Protein AF-A0A2U1WUU7-F1 (afdb_monomer)

Structure (mmCIF, N/CA/C/O backbone):
data_AF-A0A2U1WUU7-F1
#
_entry.id   AF-A0A2U1WUU7-F1
#
loop_
_atom_site.group_PDB
_atom_site.id
_atom_site.type_symbol
_atom_site.label_atom_id
_atom_site.label_alt_id
_atom_site.label_comp_id
_atom_site.label_asym_id
_atom_site.label_entity_id
_atom_site.label_seq_id
_atom_site.pdbx_PDB_ins_code
_atom_site.Cartn_x
_atom_site.Cartn_y
_atom_site.Cartn_z
_atom_site.occupancy
_atom_site.B_iso_or_equiv
_atom_site.auth_seq_id
_atom_site.auth_comp_id
_atom_site.auth_asym_id
_atom_site.auth_atom_id
_atom_site.pdbx_PDB_model_num
ATOM 1 N N . MET A 1 1 ? 0.387 -14.062 -6.208 1.00 68.94 1 MET A N 1
ATOM 2 C CA . MET A 1 1 ? -0.429 -13.096 -5.434 1.00 68.94 1 MET A CA 1
ATOM 3 C C . MET A 1 1 ? -0.196 -13.356 -3.952 1.00 68.94 1 MET A C 1
ATOM 5 O O . MET A 1 1 ? -0.462 -14.461 -3.495 1.00 68.94 1 MET A O 1
ATOM 9 N N . ARG A 1 2 ? 0.381 -12.396 -3.223 1.00 84.75 2 ARG A N 1
ATOM 10 C CA . ARG A 1 2 ? 0.717 -12.530 -1.791 1.00 84.75 2 ARG A CA 1
ATOM 11 C C . ARG A 1 2 ? -0.054 -11.474 -1.009 1.00 84.75 2 ARG A C 1
ATOM 13 O O . ARG A 1 2 ? -0.167 -10.352 -1.482 1.00 84.75 2 ARG A O 1
ATOM 20 N N . THR A 1 3 ? -0.565 -11.795 0.177 1.00 90.88 3 THR A N 1
ATOM 21 C CA . THR A 1 3 ? -1.292 -10.826 1.018 1.00 90.88 3 THR A CA 1
ATOM 22 C C . THR A 1 3 ? -0.695 -10.727 2.413 1.00 90.88 3 THR A C 1
ATOM 24 O O . THR A 1 3 ? -0.211 -11.728 2.945 1.00 90.88 3 THR A O 1
ATOM 27 N N . ARG A 1 4 ? -0.766 -9.549 3.037 1.00 91.75 4 ARG A N 1
ATOM 28 C CA . ARG A 1 4 ? -0.310 -9.324 4.416 1.00 91.75 4 ARG A CA 1
ATOM 29 C C . ARG A 1 4 ? -1.316 -8.468 5.181 1.00 91.75 4 ARG A C 1
ATOM 31 O O . ARG A 1 4 ? -1.811 -7.489 4.640 1.00 91.75 4 ARG A O 1
ATOM 38 N N . ARG A 1 5 ? -1.645 -8.863 6.413 1.00 93.00 5 ARG A N 1
ATOM 39 C CA . ARG A 1 5 ? -2.641 -8.183 7.257 1.00 93.00 5 ARG A CA 1
ATOM 40 C C . ARG A 1 5 ? -1.964 -7.251 8.255 1.00 93.00 5 ARG A C 1
ATOM 42 O O . ARG A 1 5 ? -0.895 -7.579 8.761 1.00 93.00 5 ARG A O 1
ATOM 49 N N . PHE A 1 6 ? -2.626 -6.142 8.544 1.00 94.19 6 PHE A N 1
ATOM 50 C CA . PHE A 1 6 ? -2.194 -5.087 9.448 1.00 94.19 6 PHE A CA 1
ATOM 51 C C . PHE A 1 6 ? -3.378 -4.631 10.313 1.00 94.19 6 PHE A C 1
ATOM 53 O O . PHE A 1 6 ? -4.524 -4.648 9.848 1.00 94.19 6 PHE A O 1
ATOM 60 N N . PRO A 1 7 ? -3.125 -4.207 11.559 1.00 93.19 7 PRO A N 1
ATOM 61 C CA . PRO A 1 7 ? -4.165 -3.732 12.469 1.00 93.19 7 PRO A CA 1
ATOM 62 C C . PRO A 1 7 ? -4.773 -2.395 12.031 1.00 93.19 7 PRO A C 1
ATOM 64 O O . PRO A 1 7 ? -5.867 -2.064 12.463 1.00 93.19 7 PRO A O 1
ATOM 67 N N . SER A 1 8 ? -4.099 -1.624 11.172 1.00 94.19 8 SER A N 1
ATOM 68 C CA . SER A 1 8 ? -4.621 -0.365 10.644 1.00 94.19 8 SER A CA 1
ATOM 69 C C . SER A 1 8 ? -4.068 -0.059 9.253 1.00 94.19 8 SER A C 1
ATOM 71 O O . SER A 1 8 ? -3.026 -0.579 8.842 1.00 94.19 8 SER A O 1
ATOM 73 N N . ARG A 1 9 ? -4.757 0.832 8.530 1.00 91.75 9 ARG A N 1
ATOM 74 C CA . ARG A 1 9 ? -4.283 1.370 7.247 1.00 91.75 9 ARG A CA 1
ATOM 75 C C . ARG A 1 9 ? -2.915 2.039 7.391 1.00 91.75 9 ARG A C 1
ATOM 77 O O . ARG A 1 9 ? -2.045 1.813 6.560 1.00 91.75 9 ARG A O 1
ATOM 84 N N . GLN A 1 10 ? -2.718 2.796 8.468 1.00 92.94 10 GLN A N 1
ATOM 85 C CA . GLN A 1 10 ? -1.472 3.510 8.728 1.00 92.94 10 GLN A CA 1
ATOM 86 C C . GLN A 1 10 ? -0.280 2.553 8.858 1.00 92.94 10 GLN A C 1
ATOM 88 O O . GLN A 1 10 ? 0.788 2.831 8.322 1.00 92.94 10 GLN A O 1
ATOM 93 N N . GLU A 1 11 ? -0.455 1.400 9.513 1.00 94.62 11 GLU A N 1
ATOM 94 C CA . GLU A 1 11 ? 0.616 0.402 9.597 1.00 94.62 11 GLU A CA 1
ATOM 95 C C . GLU A 1 11 ? 0.915 -0.264 8.253 1.00 94.62 11 GLU A C 1
ATOM 97 O O . GLU A 1 11 ? 2.082 -0.487 7.929 1.00 94.62 11 GLU A O 1
ATOM 102 N N . ALA A 1 12 ? -0.117 -0.546 7.455 1.00 94.00 12 ALA A N 1
ATOM 103 C CA . ALA A 1 12 ? 0.053 -1.076 6.105 1.00 94.00 12 ALA A CA 1
ATOM 104 C C . ALA A 1 12 ? 0.836 -0.104 5.201 1.00 94.00 12 ALA A C 1
ATOM 106 O O . ALA A 1 12 ? 1.755 -0.515 4.493 1.00 94.00 12 ALA A O 1
ATOM 107 N N .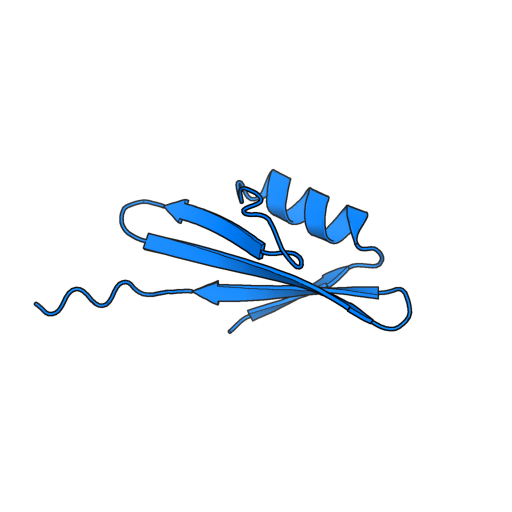 GLU A 1 13 ? 0.505 1.187 5.248 1.00 93.12 13 GLU A N 1
ATOM 108 C CA . GLU A 1 13 ? 1.176 2.240 4.474 1.00 93.12 13 GLU A CA 1
ATOM 109 C C . GLU A 1 13 ? 2.607 2.500 4.970 1.00 93.12 13 GLU A C 1
ATOM 111 O O . GLU A 1 13 ? 3.524 2.652 4.156 1.00 93.12 13 GLU A O 1
ATOM 116 N N . ARG A 1 14 ? 2.835 2.468 6.294 1.00 94.81 14 ARG A N 1
ATOM 117 C CA . ARG A 1 14 ? 4.184 2.555 6.876 1.00 94.81 14 ARG A CA 1
ATOM 118 C C . ARG A 1 14 ? 5.055 1.398 6.397 1.00 94.81 14 ARG A C 1
ATOM 120 O O . ARG A 1 14 ? 6.160 1.633 5.922 1.00 94.81 14 ARG A O 1
ATOM 127 N N . TYR A 1 15 ? 4.534 0.172 6.448 1.00 94.81 15 TYR A N 1
ATOM 128 C CA . TYR A 1 15 ? 5.239 -1.006 5.948 1.00 94.81 15 TYR A CA 1
ATOM 129 C C . TYR A 1 15 ? 5.613 -0.864 4.466 1.00 94.81 15 TYR A C 1
ATOM 131 O O . TYR A 1 15 ? 6.740 -1.164 4.085 1.00 94.81 15 TYR A O 1
ATOM 139 N N . LEU A 1 16 ? 4.696 -0.392 3.617 1.00 93.94 16 LEU A N 1
ATOM 140 C CA . LEU A 1 16 ? 4.970 -0.196 2.190 1.00 93.94 16 LEU A CA 1
ATOM 141 C C . LEU A 1 16 ? 6.063 0.851 1.955 1.00 93.94 16 LEU A C 1
ATOM 143 O O . LEU A 1 16 ? 6.988 0.598 1.182 1.00 93.94 16 LEU A O 1
ATOM 147 N N . THR A 1 17 ? 6.008 1.961 2.688 1.00 93.62 17 THR A N 1
ATOM 148 C C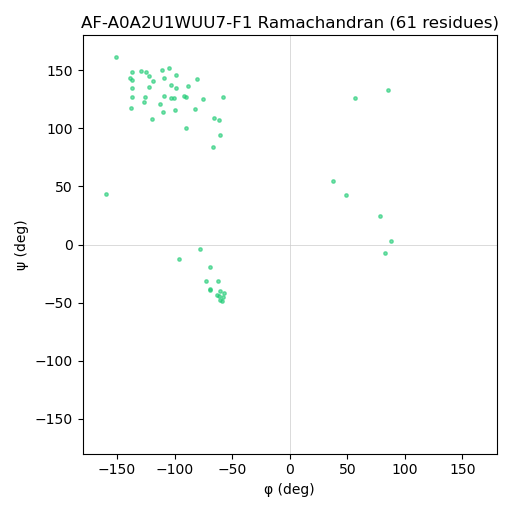A . THR A 1 17 ? 7.047 2.999 2.672 1.00 93.62 17 THR A CA 1
ATOM 149 C C . THR A 1 17 ? 8.412 2.435 3.079 1.00 93.62 17 THR A C 1
ATOM 151 O O . THR A 1 17 ? 9.392 2.617 2.362 1.00 93.62 17 THR A O 1
ATOM 154 N N . GLU A 1 18 ? 8.484 1.678 4.180 1.00 95.06 18 GLU A N 1
ATOM 155 C CA . GLU A 1 18 ? 9.718 1.030 4.661 1.00 95.06 18 GLU A CA 1
ATOM 156 C C . GLU A 1 18 ? 10.271 -0.001 3.666 1.00 95.06 18 GLU A C 1
ATOM 158 O O . GLU A 1 18 ? 11.479 -0.205 3.569 1.00 95.06 18 GLU A O 1
ATOM 163 N N . GLN A 1 19 ? 9.395 -0.656 2.902 1.00 92.19 19 GLN A N 1
ATOM 164 C CA . GLN A 1 19 ? 9.790 -1.573 1.83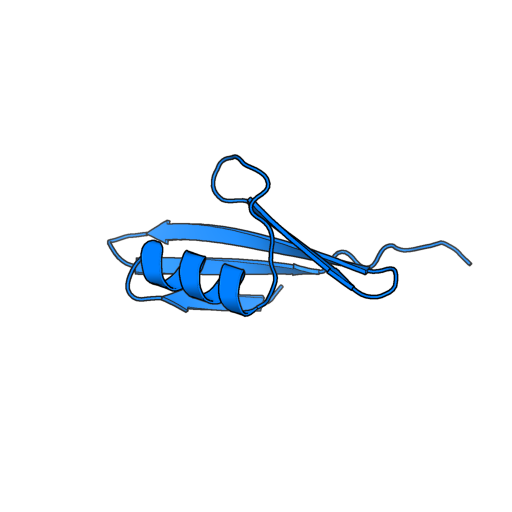5 1.00 92.19 19 GLN A CA 1
ATOM 165 C C . GLN A 1 19 ? 10.237 -0.854 0.553 1.00 92.19 19 GLN A C 1
ATOM 167 O O . GLN A 1 19 ? 10.668 -1.535 -0.381 1.00 92.19 19 GLN A O 1
ATOM 172 N N . GLY A 1 20 ? 10.155 0.476 0.487 1.00 92.62 20 GLY A N 1
ATOM 173 C CA . GLY A 1 20 ? 10.515 1.273 -0.686 1.00 92.62 20 GLY A CA 1
ATOM 174 C C . GLY A 1 20 ? 9.448 1.274 -1.779 1.00 92.62 20 GLY A C 1
ATOM 175 O O . GLY A 1 20 ? 9.780 1.427 -2.951 1.00 92.62 20 GLY A O 1
ATOM 176 N N . PHE A 1 21 ? 8.184 1.038 -1.426 1.00 93.94 21 PHE A N 1
ATOM 177 C CA . PHE A 1 21 ? 7.080 1.294 -2.340 1.00 93.94 21 PHE A CA 1
ATOM 178 C C . PHE A 1 21 ? 6.727 2.783 -2.334 1.00 93.94 21 PHE A C 1
ATOM 180 O O . PHE A 1 21 ? 6.689 3.431 -1.291 1.00 93.94 21 PHE A O 1
ATOM 187 N N . GLU A 1 22 ? 6.386 3.291 -3.508 1.00 92.88 22 GLU A N 1
ATOM 188 C CA . GLU A 1 22 ? 5.914 4.645 -3.747 1.00 92.88 22 GLU A CA 1
ATOM 189 C C . GLU A 1 22 ? 4.399 4.636 -3.950 1.00 92.88 22 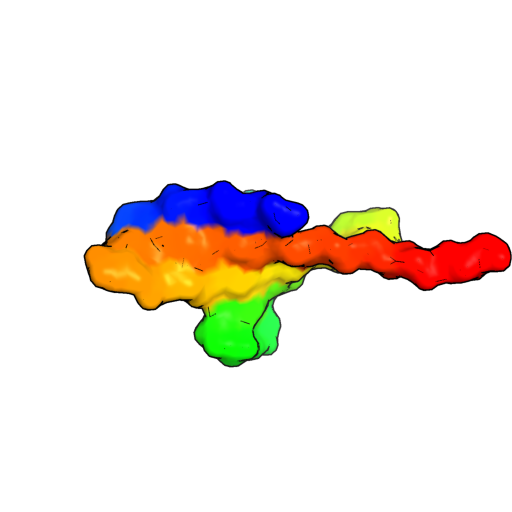GLU A C 1
ATOM 191 O O . GLU A 1 22 ? 3.857 3.779 -4.656 1.00 92.88 22 GLU A O 1
ATOM 196 N N . PHE A 1 23 ? 3.704 5.597 -3.346 1.00 92.25 23 PHE A N 1
ATOM 197 C CA . PHE A 1 23 ? 2.263 5.749 -3.505 1.00 92.25 23 PHE A CA 1
ATOM 198 C C . PHE A 1 23 ? 1.928 6.353 -4.875 1.00 92.25 23 PHE A C 1
ATOM 200 O O . PHE A 1 23 ? 2.419 7.424 -5.223 1.00 92.25 23 PHE A O 1
ATOM 207 N N . LEU A 1 24 ? 1.073 5.677 -5.648 1.00 88.25 24 LEU A N 1
ATOM 208 C CA . LEU A 1 24 ? 0.685 6.098 -7.001 1.00 88.25 24 LEU A CA 1
ATOM 209 C C . LEU A 1 24 ? -0.634 6.881 -7.058 1.00 88.25 24 LEU A C 1
ATOM 211 O O . LEU A 1 24 ? -0.938 7.477 -8.087 1.00 88.25 24 LEU A O 1
ATOM 215 N N . GLY A 1 25 ? -1.413 6.893 -5.975 1.00 76.88 25 GLY A N 1
ATOM 216 C CA . GLY A 1 25 ? -2.745 7.492 -5.965 1.00 76.88 25 GLY A CA 1
ATOM 217 C C . GLY A 1 25 ? -3.835 6.531 -6.456 1.00 76.88 25 GLY A C 1
ATOM 218 O O . GLY A 1 25 ? -3.703 5.875 -7.477 1.00 76.88 25 GLY A O 1
ATOM 219 N N . ALA A 1 26 ? -4.920 6.474 -5.684 1.00 69.19 26 ALA A N 1
ATOM 220 C CA . ALA A 1 26 ? -6.234 5.874 -5.947 1.00 69.19 26 ALA A CA 1
ATOM 221 C C . ALA A 1 26 ? -6.356 4.365 -6.325 1.00 69.19 26 ALA A C 1
ATOM 223 O O . ALA A 1 26 ? -5.803 3.906 -7.322 1.00 69.19 26 ALA A O 1
ATOM 224 N N . PRO A 1 27 ? -7.193 3.592 -5.591 1.00 69.00 27 PRO A N 1
ATOM 225 C CA . PRO A 1 27 ? -7.748 3.905 -4.266 1.00 69.00 27 PRO A CA 1
ATOM 226 C C . PRO A 1 27 ? -6.686 3.807 -3.155 1.00 69.00 27 PRO A C 1
ATOM 228 O O . PRO A 1 27 ? -6.729 4.585 -2.207 1.00 69.00 27 PRO A O 1
ATOM 231 N N . SER A 1 28 ? -5.699 2.919 -3.308 1.00 86.25 28 SER A N 1
ATOM 232 C CA . SER A 1 28 ? -4.583 2.726 -2.371 1.00 86.25 28 SER A CA 1
ATOM 233 C C . SER A 1 28 ? -3.411 2.019 -3.060 1.00 86.25 28 SER A C 1
ATOM 235 O O . SER A 1 28 ? -2.880 1.050 -2.515 1.00 86.25 28 SER A O 1
ATOM 237 N N . ARG A 1 29 ? -3.072 2.419 -4.291 1.00 90.19 29 ARG A N 1
ATOM 238 C CA . ARG A 1 29 ? -2.095 1.698 -5.108 1.00 90.19 29 ARG A CA 1
ATOM 239 C C . ARG A 1 29 ? -0.675 2.188 -4.859 1.00 90.19 29 ARG A C 1
ATOM 241 O O . ARG A 1 29 ? -0.415 3.387 -4.800 1.00 90.19 29 ARG A O 1
ATOM 248 N N . TRP A 1 30 ? 0.235 1.237 -4.750 1.00 94.00 30 TRP A N 1
ATOM 249 C CA . TRP A 1 30 ? 1.648 1.423 -4.470 1.00 94.00 30 TRP A CA 1
ATOM 250 C C . TRP A 1 30 ? 2.478 0.669 -5.502 1.00 94.00 30 TRP A C 1
ATOM 252 O O . TRP A 1 30 ? 2.056 -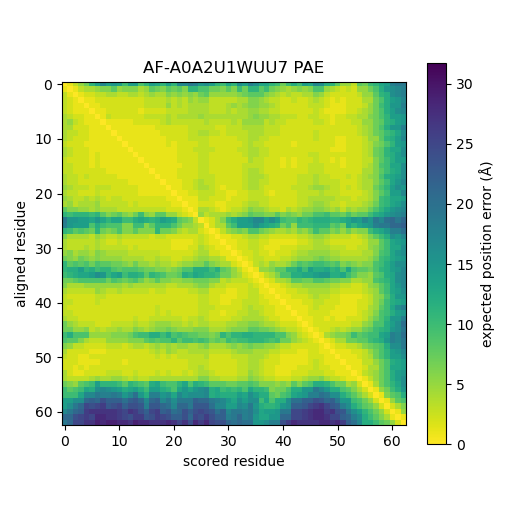0.372 -6.011 1.00 94.00 30 TRP A O 1
ATOM 262 N N . ARG A 1 31 ? 3.669 1.176 -5.812 1.00 92.06 31 ARG A N 1
ATOM 263 C CA . ARG A 1 31 ? 4.598 0.554 -6.760 1.00 92.06 31 ARG A CA 1
ATOM 264 C C . ARG A 1 31 ? 6.016 0.594 -6.228 1.00 92.06 31 ARG A C 1
ATOM 266 O O . ARG A 1 31 ? 6.443 1.600 -5.687 1.00 92.06 31 ARG A O 1
ATOM 273 N N . LYS A 1 32 ? 6.762 -0.476 -6.454 1.00 91.44 32 LYS A N 1
ATOM 274 C CA . LYS A 1 32 ? 8.200 -0.542 -6.232 1.00 91.44 32 LYS A CA 1
ATOM 275 C C . LYS A 1 32 ? 8.879 -1.002 -7.515 1.00 91.44 32 LYS A C 1
ATOM 277 O O . LYS A 1 32 ? 8.512 -2.042 -8.059 1.00 91.44 32 LYS A O 1
ATOM 282 N N . THR A 1 33 ? 9.866 -0.247 -7.981 1.00 86.69 33 THR A N 1
ATOM 283 C CA . THR A 1 33 ? 10.664 -0.596 -9.164 1.00 86.69 33 THR A CA 1
ATOM 284 C C . THR A 1 33 ? 11.995 -1.192 -8.712 1.00 86.69 33 THR A C 1
ATOM 286 O O . THR A 1 33 ? 12.705 -0.583 -7.916 1.00 86.69 33 THR A O 1
ATOM 289 N N . MET A 1 34 ? 12.343 -2.383 -9.199 1.00 82.88 34 MET A N 1
ATOM 290 C CA . MET A 1 34 ? 13.608 -3.064 -8.900 1.00 82.88 34 MET A CA 1
ATOM 291 C C . MET A 1 34 ? 14.166 -3.698 -10.174 1.00 82.88 34 MET A C 1
ATOM 293 O O . MET A 1 34 ? 13.523 -4.581 -10.723 1.00 82.88 34 MET A O 1
ATOM 297 N N . ALA A 1 35 ? 15.351 -3.265 -10.624 1.00 75.81 35 ALA A N 1
ATOM 298 C CA . ALA A 1 35 ? 16.169 -3.926 -11.655 1.00 75.81 35 ALA A CA 1
ATOM 299 C C . ALA A 1 35 ? 15.383 -4.562 -12.830 1.00 75.81 35 ALA A C 1
ATOM 301 O O . ALA A 1 35 ? 15.524 -5.748 -13.105 1.00 75.81 35 ALA A O 1
ATOM 302 N N . GLY A 1 36 ? 14.540 -3.775 -13.509 1.00 75.75 36 GLY A N 1
ATOM 303 C CA . GLY A 1 36 ? 13.754 -4.241 -14.664 1.00 75.75 36 GLY A CA 1
ATOM 304 C C . GLY A 1 36 ? 12.394 -4.864 -14.327 1.00 75.75 36 GLY A C 1
ATOM 305 O O . GLY A 1 36 ? 11.676 -5.274 -15.230 1.00 75.75 36 GLY A O 1
ATOM 306 N N . HIS A 1 37 ? 12.003 -4.889 -13.053 1.00 80.12 37 HIS A N 1
ATOM 307 C CA . HIS A 1 37 ? 10.710 -5.385 -12.592 1.00 80.12 37 HIS A CA 1
ATOM 308 C C . HIS A 1 37 ? 9.935 -4.316 -11.819 1.00 80.12 37 HIS A C 1
ATOM 310 O O . HIS A 1 37 ? 10.506 -3.526 -11.059 1.00 80.12 37 HIS A O 1
ATOM 316 N N . ALA A 1 38 ? 8.612 -4.322 -11.979 1.00 84.81 38 ALA A N 1
ATOM 317 C CA . ALA A 1 38 ? 7.694 -3.510 -11.194 1.00 84.81 38 ALA A CA 1
ATOM 318 C C . ALA A 1 38 ? 6.834 -4.416 -10.304 1.00 84.81 38 ALA A C 1
ATOM 320 O O . ALA A 1 38 ? 6.094 -5.280 -10.776 1.00 84.81 38 ALA A O 1
ATOM 321 N N . SER A 1 39 ? 6.909 -4.199 -8.995 1.00 89.19 39 SER A N 1
ATOM 322 C CA . SER A 1 39 ? 5.991 -4.794 -8.028 1.00 89.19 39 SER A CA 1
ATOM 323 C C . SER A 1 39 ? 4.915 -3.780 -7.676 1.00 89.19 39 SER A C 1
ATOM 325 O O . SER A 1 39 ? 5.220 -2.625 -7.384 1.00 89.19 39 SER A O 1
ATOM 327 N N . TYR A 1 40 ? 3.661 -4.211 -7.646 1.00 91.31 40 TYR A N 1
ATOM 328 C CA . TYR A 1 40 ? 2.539 -3.390 -7.212 1.00 91.31 40 TYR A CA 1
ATOM 329 C C . TYR A 1 40 ? 1.987 -3.907 -5.891 1.00 91.31 40 TYR A C 1
ATOM 331 O O . TYR A 1 40 ? 2.055 -5.102 -5.595 1.00 91.31 40 TYR A O 1
ATOM 339 N N . ALA A 1 41 ? 1.433 -3.003 -5.095 1.00 92.94 41 ALA A N 1
ATOM 340 C CA . ALA A 1 41 ? 0.698 -3.353 -3.897 1.00 92.94 41 ALA A CA 1
ATOM 341 C C . ALA A 1 41 ? -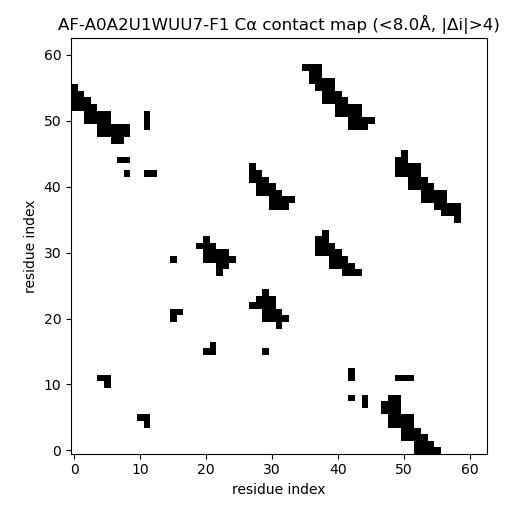0.554 -2.487 -3.755 1.00 92.94 41 ALA A C 1
ATOM 343 O O . ALA A 1 41 ? -0.525 -1.299 -4.057 1.00 92.94 41 ALA A O 1
ATOM 344 N N . ASP A 1 42 ? -1.636 -3.070 -3.260 1.00 93.19 42 ASP A N 1
ATOM 345 C CA . ASP A 1 42 ? -2.887 -2.368 -2.985 1.00 93.19 42 ASP A CA 1
ATOM 346 C C . ASP A 1 42 ? -3.259 -2.536 -1.512 1.00 93.19 42 ASP A C 1
ATOM 348 O O . ASP A 1 42 ? -3.173 -3.639 -0.970 1.00 93.19 42 ASP A O 1
ATOM 352 N N . VAL A 1 43 ? -3.678 -1.453 -0.850 1.00 93.44 43 VAL A N 1
ATOM 353 C CA . VAL A 1 43 ? -4.158 -1.499 0.544 1.00 93.44 43 VAL A CA 1
ATOM 354 C C . VAL A 1 43 ? -5.684 -1.506 0.583 1.00 93.44 43 VAL A C 1
ATOM 356 O O . VAL A 1 43 ? -6.335 -0.524 0.223 1.00 93.44 43 VAL A O 1
ATOM 359 N N . VAL A 1 44 ? -6.258 -2.596 1.082 1.00 92.75 44 VAL A N 1
ATOM 360 C CA . VAL A 1 44 ? -7.702 -2.783 1.262 1.00 92.75 44 VAL A CA 1
ATOM 361 C C . VAL A 1 44 ? -8.029 -2.744 2.751 1.00 92.75 44 VAL A C 1
ATOM 363 O O . VAL A 1 44 ? -7.425 -3.472 3.532 1.00 92.75 44 VAL A O 1
ATOM 366 N N . VAL A 1 45 ? -8.988 -1.917 3.166 1.00 91.06 45 VAL A N 1
ATOM 367 C CA . VAL A 1 45 ? -9.438 -1.841 4.567 1.00 91.06 45 VAL A CA 1
ATOM 368 C C . VAL A 1 45 ? -10.767 -2.577 4.710 1.00 91.06 45 VAL A C 1
ATOM 370 O O . VAL A 1 45 ? -11.715 -2.281 3.987 1.00 91.06 45 VAL A O 1
ATOM 373 N N . GLN A 1 46 ? -10.844 -3.528 5.640 1.00 87.62 46 GLN A N 1
ATOM 374 C CA . GLN A 1 46 ? -12.054 -4.285 5.962 1.00 87.62 46 GLN A CA 1
ATOM 375 C C . GLN A 1 46 ? -12.211 -4.416 7.477 1.00 87.62 46 GLN A C 1
ATOM 377 O O . GLN A 1 46 ? -11.298 -4.870 8.168 1.00 87.62 46 GLN A O 1
ATOM 382 N N . SER A 1 47 ? -13.382 -4.029 7.990 1.00 85.06 47 SER A N 1
ATOM 383 C CA . SER A 1 47 ? -13.778 -4.219 9.395 1.00 85.06 47 SER A CA 1
ATOM 384 C C . SER A 1 47 ? -12.713 -3.774 10.412 1.00 85.06 47 SER A C 1
ATOM 386 O O . SER A 1 47 ? -12.425 -4.481 11.371 1.00 85.06 47 SER A O 1
ATOM 388 N N . GLY A 1 48 ? -12.083 -2.618 10.172 1.00 85.25 48 GLY A N 1
ATOM 389 C CA . GLY A 1 48 ? -11.047 -2.049 11.045 1.00 85.25 48 GLY A CA 1
ATOM 390 C C . GLY A 1 48 ? -9.632 -2.600 10.839 1.00 85.25 48 GLY A C 1
ATOM 391 O O . GLY A 1 48 ? -8.692 -2.034 11.378 1.00 85.25 48 GLY A O 1
ATOM 392 N N . THR A 1 49 ? -9.454 -3.635 10.016 1.00 90.94 49 THR A N 1
ATOM 393 C CA . THR A 1 49 ? -8.138 -4.180 9.642 1.00 90.94 49 THR A CA 1
ATOM 394 C C . THR A 1 49 ? -7.748 -3.778 8.223 1.00 90.94 49 THR A C 1
ATOM 396 O O . THR A 1 49 ? -8.609 -3.564 7.370 1.00 90.94 49 THR A O 1
ATOM 399 N N . ALA A 1 50 ? -6.448 -3.673 7.949 1.00 93.56 50 ALA A N 1
ATOM 400 C CA . ALA A 1 50 ? -5.928 -3.413 6.610 1.00 93.56 50 ALA A CA 1
ATOM 401 C C . ALA A 1 50 ? -5.234 -4.650 6.039 1.00 93.56 50 ALA A C 1
ATOM 403 O O . ALA A 1 50 ? -4.561 -5.400 6.743 1.00 93.56 50 ALA A O 1
ATOM 404 N N . VAL A 1 51 ? -5.379 -4.862 4.739 1.00 93.38 51 VAL A N 1
ATOM 405 C CA . VAL A 1 51 ? -4.757 -5.952 3.996 1.00 93.38 51 VAL A CA 1
ATOM 406 C C . VAL A 1 51 ? -4.002 -5.352 2.828 1.00 93.38 51 VAL A C 1
ATOM 408 O O . VAL A 1 51 ? -4.581 -4.666 1.994 1.00 93.38 51 VAL A O 1
ATOM 411 N N . VAL A 1 52 ? -2.708 -5.628 2.764 1.00 93.62 52 VAL A N 1
ATOM 412 C CA . VAL A 1 52 ? -1.879 -5.319 1.606 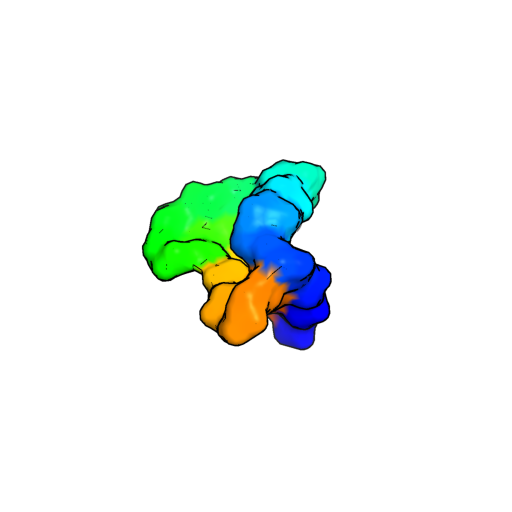1.00 93.62 52 VAL A CA 1
ATOM 413 C C . VAL A 1 52 ? -1.905 -6.511 0.664 1.00 93.62 52 VAL A C 1
ATOM 415 O O . VAL A 1 52 ? -1.613 -7.635 1.081 1.00 93.62 52 VAL A O 1
ATOM 418 N N . VAL A 1 53 ? -2.237 -6.268 -0.596 1.00 92.69 53 VAL A N 1
ATOM 419 C CA . VAL A 1 53 ? -2.268 -7.255 -1.675 1.00 92.69 53 VAL A CA 1
ATOM 420 C C . VAL A 1 53 ? -1.121 -6.956 -2.630 1.00 92.69 53 VAL A C 1
ATOM 422 O O . VAL A 1 53 ? -1.124 -5.913 -3.268 1.00 92.69 53 VAL A O 1
ATOM 425 N N . PHE A 1 54 ? -0.143 -7.855 -2.724 1.00 90.94 54 PHE A N 1
ATOM 426 C CA . PHE A 1 54 ? 0.993 -7.7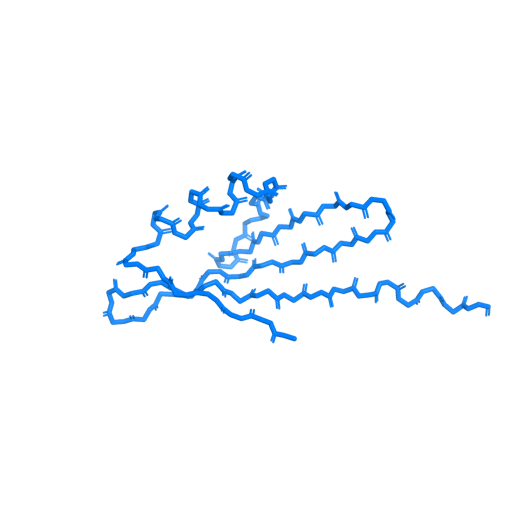35 -3.636 1.00 90.94 54 PHE A CA 1
ATOM 427 C C . PHE A 1 54 ? 0.690 -8.417 -4.967 1.00 90.94 54 PHE A C 1
ATOM 429 O O . PHE A 1 54 ? 0.357 -9.613 -5.016 1.00 90.94 54 PHE A O 1
ATOM 436 N N . THR A 1 55 ? 0.895 -7.654 -6.033 1.00 87.56 55 THR A N 1
ATOM 437 C CA . THR A 1 55 ? 0.776 -8.083 -7.421 1.00 87.56 55 THR A CA 1
ATOM 438 C C . THR A 1 55 ? 2.135 -7.899 -8.083 1.00 87.56 55 THR A C 1
ATOM 440 O O . THR A 1 55 ? 2.592 -6.779 -8.306 1.00 87.56 55 THR A O 1
ATOM 443 N N . GLU A 1 56 ? 2.815 -9.009 -8.351 1.00 75.62 56 GLU A N 1
ATOM 444 C CA . GLU A 1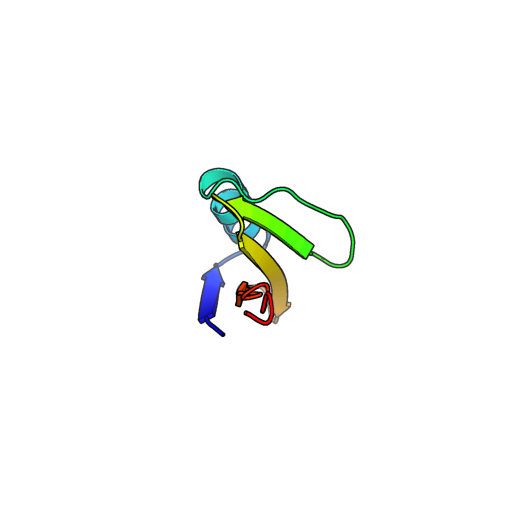 56 ? 4.055 -9.011 -9.123 1.00 75.62 56 GLU A CA 1
ATOM 445 C C . GLU A 1 56 ? 3.679 -8.984 -10.602 1.00 75.62 56 GLU A C 1
ATOM 447 O O . GLU A 1 56 ? 3.039 -9.913 -11.093 1.00 75.62 56 GLU A O 1
ATOM 452 N N . SER A 1 57 ? 4.051 -7.914 -11.300 1.00 62.75 57 SER A N 1
ATOM 453 C CA . SER A 1 57 ? 4.050 -7.924 -12.755 1.00 62.75 57 SER A CA 1
ATOM 454 C C . SER A 1 57 ? 5.431 -8.394 -13.185 1.00 62.75 57 SER A C 1
ATOM 456 O O . SER A 1 57 ? 6.395 -7.627 -13.169 1.00 62.75 57 SER A O 1
ATOM 458 N N . SER A 1 58 ? 5.547 -9.672 -13.543 1.00 55.84 58 SER A N 1
ATOM 459 C CA . SER A 1 58 ? 6.606 -10.069 -14.462 1.00 55.84 58 SER A CA 1
ATOM 460 C C . SER A 1 58 ? 6.323 -9.310 -15.750 1.00 55.84 58 SER A C 1
ATOM 462 O O . SER A 1 58 ? 5.328 -9.593 -16.416 1.00 55.84 58 SER A O 1
ATOM 464 N N . ASP A 1 59 ? 7.135 -8.298 -16.050 1.00 52.56 59 ASP A N 1
ATOM 465 C CA . ASP A 1 59 ? 7.192 -7.738 -17.393 1.00 52.56 59 ASP A CA 1
ATOM 466 C C . ASP A 1 59 ? 7.638 -8.905 -18.274 1.00 52.56 59 ASP A C 1
ATOM 468 O O . ASP A 1 59 ? 8.803 -9.307 -18.280 1.00 52.56 59 ASP A O 1
ATOM 472 N N . GLY A 1 60 ? 6.661 -9.595 -18.857 1.00 47.66 60 GLY A N 1
ATOM 473 C CA . GLY A 1 60 ? 6.910 -10.603 -19.860 1.00 47.66 60 GLY A CA 1
ATOM 474 C C . GLY A 1 60 ? 7.456 -9.861 -21.059 1.00 47.66 60 GLY A C 1
ATOM 475 O O . GLY A 1 60 ? 6.687 -9.503 -21.941 1.00 47.66 60 GLY A O 1
ATOM 476 N N . LEU A 1 61 ? 8.760 -9.595 -21.067 1.00 50.62 61 LEU A N 1
ATOM 477 C CA . LEU A 1 61 ? 9.472 -9.331 -22.301 1.00 50.62 61 LEU A CA 1
ATOM 478 C C . LEU A 1 61 ? 9.426 -10.654 -23.078 1.00 50.62 61 LEU A C 1
ATOM 480 O O . LEU A 1 61 ? 10.048 -11.623 -22.628 1.00 50.62 61 LEU A O 1
ATOM 484 N N . PRO A 1 62 ? 8.657 -10.765 -24.181 1.00 49.81 62 PRO A N 1
ATOM 485 C CA . PRO A 1 62 ? 8.836 -11.893 -25.078 1.00 49.81 62 PRO A CA 1
ATOM 486 C C . PRO A 1 62 ? 10.292 -11.864 -25.556 1.00 49.81 62 PRO A C 1
ATOM 488 O O . PRO A 1 62 ? 10.793 -10.817 -25.970 1.00 49.81 62 PRO A O 1
ATOM 491 N N . SER A 1 63 ? 10.972 -13.000 -25.387 1.00 47.12 63 SER A N 1
ATOM 492 C CA . SER A 1 63 ? 12.313 -13.249 -25.928 1.00 47.12 63 SER A CA 1
ATOM 493 C C . SER A 1 63 ? 12.314 -13.223 -27.451 1.00 47.12 63 SER A C 1
ATOM 495 O O . SER A 1 63 ? 11.269 -13.586 -28.040 1.00 47.12 63 SER A O 1
#

Solvent-accessible surface area (backbone atoms only — not comparable to full-atom values): 3649 Å² total; per-residue (Å²): 126,51,75,50,78,30,79,30,59,68,57,45,53,49,51,38,47,77,72,58,34,44,81,69,65,70,96,44,31,29,40,29,79,51,97,90,36,46,37,34,35,36,58,47,78,55,96,72,30,16,34,39,41,37,44,77,48,76,71,77,72,83,129

Foldseek 3Di:
DDKDKAQAPVVVVVVCVVVVWDAPDPDTKTWDDDDQWIKIWGWDDDPNMIMIDIDTDPPPPPD

Secondary structure (DSSP, 8-state):
-EEEEESSHHHHHHHHHHTTPEE--SSSEEEEEETTEEEEEEEEEETTEEEEEEEEE------

Radius of gyration: 12.4 Å; Cα contacts (8 Å, |Δi|>4): 115; chains: 1; bounding box: 30×21×38 Å

pLDDT: mean 84.81, std 13.32, range [47.12, 95.06]

Mean predicted aligned error: 6.12 Å

Sequence (63 aa):
MRTRRFPSRQEAERYLTEQGFEFLGAPSRWRKTMAGHASYADVVVQSGTAVVVFTESSDGLPS

Nearest PDB structures (foldseek):
  7q3e-assembly1_B  TM=5.867E-01  e=4.993E-01  Mus musculus
  8u64-assembly1_B  TM=4.480E-01  e=4.127E-01  Pseudomonas syringae pv. tomato str. DC3000
  3nhq-assembly1_A  TM=5.606E-01  e=1.894E+00  Pseudomonas aeruginosa
  8u63-assembly1_B  TM=5.348E-01  e=1.469E+00  Pseudomonas syringae pv. tomato str. DC3000
  2n4b-assembly1_A  TM=5.579E-01  e=1.565E+00  Cupriavidus metallidurans CH34